Protein AF-A0ABD2HTX3-F1 (afdb_monomer_lite)

Sequence (110 aa):
MSAICCFFALPLVCYGIHCKVGIYETSGYAAIVASECAADQQFCSATGCALGTEHIIMLWACEQQNDTQVIVNKLSFGTYNHTCLAQIGQKGANMSNEAFAFPELNDFLK

Secondary structure (DSSP, 8-state):
--------SS-------EEEEEEEETTS-EEEEEEEPPTT--EEEEEEEEETTTEEEEEEEEES---HHHHHHH---TT--EEEEEEEPPTT-TTTTTT-PPPPGGGT--

Structure (mmCIF, N/CA/C/O backbone):
data_AF-A0ABD2HTX3-F1
#
_entry.id   AF-A0ABD2HTX3-F1
#
loop_
_atom_site.group_PDB
_atom_site.id
_atom_site.type_symbol
_atom_site.label_atom_id
_atom_site.label_alt_id
_atom_site.label_comp_id
_atom_site.label_asym_id
_atom_site.label_entity_id
_atom_site.label_seq_id
_atom_site.pdbx_PDB_ins_code
_atom_site.Cartn_x
_atom_site.Cartn_y
_atom_site.Cartn_z
_atom_site.occupancy
_atom_site.B_iso_or_equiv
_atom_site.auth_seq_id
_atom_site.auth_comp_id
_atom_site.auth_asym_id
_atom_site.auth_atom_id
_atom_site.pdbx_PDB_model_num
ATOM 1 N N . MET A 1 1 ? -23.425 3.834 19.151 1.00 44.53 1 MET A N 1
ATOM 2 C CA . MET A 1 1 ? -23.036 3.706 20.571 1.00 44.53 1 MET A CA 1
ATOM 3 C C . MET A 1 1 ? -22.961 2.228 20.907 1.00 44.53 1 MET A C 1
ATOM 5 O O . MET A 1 1 ? -24.006 1.604 20.970 1.00 44.53 1 MET A O 1
ATOM 9 N N . SER A 1 2 ? -21.753 1.674 21.005 1.00 41.75 2 SER A N 1
ATOM 10 C CA . SER A 1 2 ? -21.400 0.562 21.906 1.00 41.75 2 SER A CA 1
ATOM 11 C C . SER A 1 2 ? -19.945 0.188 21.637 1.00 41.75 2 SER A C 1
ATOM 13 O O . SER A 1 2 ? -19.650 -0.654 20.798 1.00 41.75 2 SER A O 1
ATOM 15 N N . ALA A 1 3 ? -19.029 0.882 22.311 1.00 42.69 3 ALA A N 1
ATOM 16 C CA . ALA A 1 3 ? -17.689 0.365 22.540 1.00 42.69 3 ALA A CA 1
ATOM 17 C C . ALA A 1 3 ? -17.756 -0.349 23.892 1.00 42.69 3 ALA A C 1
ATOM 19 O O . ALA A 1 3 ? -17.879 0.299 24.932 1.00 42.69 3 ALA A O 1
ATOM 20 N N . ILE A 1 4 ? -17.773 -1.680 23.874 1.00 54.78 4 ILE A N 1
ATOM 21 C CA . ILE A 1 4 ? -17.626 -2.485 25.086 1.00 54.78 4 ILE A CA 1
ATOM 22 C C . ILE A 1 4 ? -16.125 -2.514 25.383 1.00 54.78 4 ILE A C 1
ATOM 24 O O . ILE A 1 4 ? -15.403 -3.394 24.928 1.00 54.78 4 ILE A O 1
ATOM 28 N N . CYS A 1 5 ? -15.644 -1.502 26.105 1.00 43.69 5 CYS A N 1
ATOM 29 C CA . CYS A 1 5 ? -14.333 -1.554 26.742 1.00 43.69 5 CYS A CA 1
ATOM 30 C C . CYS A 1 5 ? -14.474 -2.392 28.016 1.00 43.69 5 CYS A C 1
ATOM 32 O O . CYS A 1 5 ? -14.992 -1.918 29.028 1.00 43.69 5 CYS A O 1
ATOM 34 N N . CYS A 1 6 ? -14.058 -3.657 27.963 1.00 46.28 6 CYS A N 1
ATOM 35 C CA . CYS A 1 6 ? -13.979 -4.503 29.147 1.00 46.28 6 CYS A CA 1
ATOM 36 C C . CYS A 1 6 ? -12.908 -3.961 30.108 1.00 46.28 6 CYS A C 1
ATOM 38 O O . CYS A 1 6 ? -11.718 -3.955 29.804 1.00 46.28 6 CYS A O 1
ATOM 40 N N . PHE A 1 7 ? -13.355 -3.523 31.285 1.00 47.78 7 PHE A N 1
ATOM 41 C CA . PHE A 1 7 ? -12.527 -3.203 32.445 1.00 47.78 7 PHE A CA 1
ATOM 42 C C . PHE A 1 7 ? -11.930 -4.490 33.033 1.00 47.78 7 PHE A C 1
ATOM 44 O O . PHE A 1 7 ? -12.535 -5.089 33.914 1.00 47.78 7 PHE A O 1
ATOM 51 N N . PHE A 1 8 ? -10.751 -4.919 32.583 1.00 45.09 8 PHE A N 1
ATOM 52 C CA . PHE A 1 8 ? -9.877 -5.799 33.366 1.00 45.09 8 PHE A CA 1
ATOM 53 C C . PHE A 1 8 ? -8.414 -5.423 33.112 1.00 45.09 8 PHE A C 1
ATOM 55 O O . PHE A 1 8 ? -8.014 -5.132 31.990 1.00 45.09 8 PHE A O 1
ATOM 62 N N . ALA A 1 9 ? -7.641 -5.371 34.193 1.00 51.03 9 ALA A N 1
ATOM 63 C CA . ALA A 1 9 ? -6.301 -4.807 34.289 1.00 51.03 9 ALA A CA 1
ATOM 64 C C . ALA A 1 9 ? -5.220 -5.601 33.519 1.00 51.03 9 ALA A C 1
ATOM 66 O O . ALA A 1 9 ? -4.402 -6.297 34.114 1.00 51.03 9 ALA A O 1
ATOM 67 N N . LEU A 1 10 ? -5.191 -5.448 32.198 1.00 48.12 10 LEU A N 1
ATOM 68 C CA . LEU A 1 10 ? -4.042 -5.703 31.326 1.00 48.12 10 LEU A CA 1
ATOM 69 C C . LEU A 1 10 ? -3.837 -4.456 30.452 1.00 48.12 10 LEU A C 1
ATOM 71 O O . LEU A 1 10 ? -4.817 -3.742 30.227 1.00 48.12 10 LEU A O 1
ATOM 75 N N . PRO A 1 11 ? -2.612 -4.139 29.979 1.00 44.53 11 PRO A N 1
ATOM 76 C CA . PRO A 1 11 ? -2.446 -3.070 29.001 1.00 44.53 11 PRO A CA 1
ATOM 77 C C . PRO A 1 11 ? -3.399 -3.372 27.847 1.00 44.53 11 PRO A C 1
ATOM 79 O O . PRO A 1 11 ? -3.286 -4.415 27.206 1.00 44.53 11 PRO A O 1
ATOM 82 N N . LEU A 1 12 ? -4.399 -2.504 27.685 1.00 49.09 12 LEU A N 1
ATOM 83 C CA . LEU A 1 12 ? -5.420 -2.572 26.652 1.00 49.09 12 LEU A CA 1
ATOM 84 C C . LEU A 1 12 ? -4.707 -2.502 25.305 1.00 49.09 12 LEU A C 1
ATOM 86 O O . LEU A 1 12 ? -4.529 -1.425 24.740 1.00 49.09 12 LEU A O 1
ATOM 90 N N . VAL A 1 13 ? -4.271 -3.649 24.791 1.00 51.75 13 VAL A N 1
ATOM 91 C CA . VAL A 1 13 ? -3.994 -3.781 23.371 1.00 51.75 13 VAL A CA 1
ATOM 92 C C . VAL A 1 13 ? -5.375 -3.775 22.733 1.00 51.75 13 VAL A C 1
ATOM 94 O O . VAL A 1 13 ? -6.029 -4.804 22.597 1.00 51.75 13 VAL A O 1
ATOM 97 N N . CYS A 1 14 ? -5.896 -2.572 22.483 1.00 55.09 14 CYS A N 1
ATOM 98 C CA . CYS A 1 14 ? -7.047 -2.394 21.618 1.00 55.09 14 CYS A CA 1
ATOM 99 C C . CYS A 1 14 ? -6.583 -2.823 20.232 1.00 55.09 14 CYS A C 1
ATOM 101 O O . CYS A 1 14 ? -5.963 -2.058 19.502 1.00 55.09 14 CYS A O 1
ATOM 103 N N . TYR A 1 15 ? -6.798 -4.088 19.921 1.00 65.81 15 TYR A N 1
ATOM 104 C CA . TYR A 1 15 ? -6.542 -4.624 18.603 1.00 65.81 15 TYR A CA 1
ATOM 105 C C . TYR A 1 15 ? -7.441 -3.908 17.585 1.00 65.81 15 TYR A C 1
ATOM 107 O O . TYR A 1 15 ? -8.622 -3.663 17.854 1.00 65.81 15 TYR A O 1
ATOM 115 N N . GLY A 1 16 ? -6.841 -3.462 16.478 1.00 78.38 16 GLY A N 1
ATOM 116 C CA . GLY A 1 16 ? -7.516 -2.704 15.430 1.00 78.38 16 GLY A CA 1
ATOM 117 C C . GLY A 1 16 ? -8.324 -3.595 14.486 1.00 78.38 16 GLY A C 1
ATOM 118 O O . GLY A 1 16 ? -8.797 -4.670 14.844 1.00 78.38 16 GLY A O 1
ATOM 119 N N . ILE A 1 17 ? -8.500 -3.126 13.254 1.00 93.62 17 ILE A N 1
ATOM 120 C CA . ILE A 1 17 ? -9.058 -3.940 12.166 1.00 93.62 17 ILE A CA 1
ATOM 121 C C . ILE A 1 17 ? -7.993 -4.878 11.586 1.00 93.62 17 ILE A C 1
ATOM 123 O O . ILE A 1 17 ? -6.799 -4.659 11.771 1.00 93.62 17 ILE A O 1
ATOM 127 N N . HIS A 1 18 ? -8.411 -5.888 10.828 1.00 95.88 18 HIS A N 1
ATOM 128 C CA . HIS A 1 18 ? -7.513 -6.659 9.966 1.00 95.88 18 HIS A CA 1
ATOM 129 C C . HIS A 1 18 ? -7.523 -6.090 8.551 1.00 95.88 18 HIS A C 1
ATOM 131 O O . HIS A 1 18 ? -8.590 -5.786 8.022 1.00 95.88 18 HIS A O 1
ATOM 137 N N . CYS A 1 19 ? -6.360 -6.009 7.914 1.00 96.50 19 CYS A N 1
ATOM 138 C CA . CYS A 1 19 ? -6.226 -5.603 6.519 1.00 96.50 19 CYS A CA 1
ATOM 139 C C . CYS A 1 19 ? -5.351 -6.591 5.750 1.00 96.50 19 CYS A C 1
ATOM 141 O O . CYS A 1 19 ? -4.472 -7.248 6.313 1.00 96.50 19 CYS A O 1
ATOM 143 N N . LYS A 1 20 ? -5.539 -6.642 4.429 1.00 95.88 20 LYS A N 1
ATOM 144 C CA . LYS A 1 20 ? -4.497 -7.144 3.533 1.00 95.88 20 LYS A CA 1
ATOM 145 C C . LYS A 1 20 ? -3.327 -6.164 3.625 1.00 95.88 20 LYS A C 1
ATOM 147 O O . LYS A 1 20 ? -3.543 -4.962 3.493 1.00 95.88 20 LYS A O 1
ATOM 152 N N . VAL A 1 21 ? -2.121 -6.653 3.887 1.00 95.88 21 VAL A N 1
ATOM 153 C CA . VAL A 1 21 ? -0.900 -5.848 4.008 1.00 95.88 21 VAL A CA 1
ATOM 154 C C . VAL A 1 21 ? 0.201 -6.513 3.204 1.00 95.88 21 VAL A C 1
ATOM 156 O O . VAL A 1 21 ? 0.317 -7.740 3.192 1.00 95.88 21 VAL A O 1
ATOM 159 N N . GLY A 1 22 ? 1.008 -5.714 2.518 1.00 94.25 22 GLY A N 1
ATOM 160 C CA . GLY A 1 22 ? 2.118 -6.249 1.755 1.00 94.25 22 GLY A CA 1
ATOM 161 C C . GLY A 1 22 ? 2.496 -5.427 0.545 1.00 94.25 22 GLY A C 1
ATOM 162 O O . GLY A 1 22 ? 1.990 -4.328 0.327 1.00 94.25 22 GLY A O 1
ATOM 163 N N . ILE A 1 23 ? 3.375 -6.009 -0.256 1.00 92.88 23 ILE A N 1
ATOM 164 C CA . ILE A 1 23 ? 3.873 -5.428 -1.493 1.00 92.88 23 ILE A CA 1
ATOM 165 C C . ILE A 1 23 ? 3.843 -6.470 -2.608 1.00 92.88 23 ILE A C 1
ATOM 167 O O . ILE A 1 23 ? 4.043 -7.665 -2.377 1.00 92.88 23 ILE A O 1
ATOM 171 N N . TYR A 1 24 ? 3.598 -5.998 -3.819 1.00 90.19 24 TYR A N 1
ATOM 172 C CA . TYR A 1 24 ? 3.823 -6.730 -5.053 1.00 90.19 24 TYR A CA 1
ATOM 173 C C . TYR A 1 24 ? 4.566 -5.828 -6.033 1.00 90.19 24 TYR A C 1
ATOM 175 O O . TYR A 1 24 ? 4.237 -4.650 -6.158 1.00 90.19 24 TYR A O 1
ATOM 183 N N . GLU A 1 25 ? 5.495 -6.397 -6.788 1.00 88.81 25 GLU A N 1
ATOM 184 C CA . GLU A 1 25 ? 6.217 -5.726 -7.863 1.00 88.81 25 GLU A CA 1
ATOM 185 C C . GLU A 1 25 ? 6.151 -6.550 -9.152 1.00 88.81 25 GLU A C 1
ATOM 187 O O . GLU A 1 25 ? 6.264 -7.778 -9.130 1.00 88.81 25 GLU A O 1
ATOM 192 N N . THR A 1 26 ? 6.058 -5.879 -10.305 1.00 85.25 26 THR A N 1
ATOM 193 C CA . THR A 1 26 ? 6.080 -6.549 -11.622 1.00 85.25 26 THR A CA 1
ATOM 194 C C . THR A 1 26 ? 7.380 -7.308 -11.911 1.00 85.25 26 THR A C 1
ATOM 196 O O . THR A 1 26 ? 7.408 -8.151 -12.803 1.00 85.25 26 THR A O 1
ATOM 199 N N . SER A 1 27 ? 8.440 -7.067 -11.132 1.00 81.81 27 SER A N 1
ATOM 200 C CA . SER A 1 27 ? 9.701 -7.823 -11.146 1.00 81.81 27 SER A CA 1
ATOM 201 C C . SER A 1 27 ? 9.559 -9.275 -10.654 1.00 81.81 27 SER A C 1
ATOM 203 O O . SER A 1 27 ? 10.491 -10.064 -10.801 1.00 81.81 27 SER A O 1
ATOM 205 N N . GLY A 1 28 ? 8.402 -9.641 -10.087 1.00 82.12 28 GLY A N 1
ATOM 206 C CA . GLY A 1 28 ? 8.100 -10.983 -9.583 1.00 82.12 28 GLY A CA 1
ATOM 207 C C . GLY A 1 28 ? 8.186 -11.115 -8.061 1.00 82.12 28 GLY A C 1
ATOM 208 O O . GLY A 1 28 ? 7.956 -12.204 -7.536 1.00 82.12 28 GLY A O 1
ATOM 209 N N . TYR A 1 29 ? 8.490 -10.031 -7.341 1.00 86.56 29 TYR A N 1
ATOM 210 C CA . TYR A 1 29 ? 8.471 -10.021 -5.881 1.00 86.56 29 TYR A CA 1
ATOM 211 C C . TYR A 1 29 ? 7.050 -9.813 -5.347 1.00 86.56 29 TYR A C 1
ATOM 213 O O . TYR A 1 29 ? 6.359 -8.875 -5.738 1.00 86.56 29 TYR A O 1
ATOM 221 N N . ALA A 1 30 ? 6.616 -10.675 -4.425 1.00 90.81 30 ALA A N 1
ATOM 222 C CA . ALA A 1 30 ? 5.330 -10.544 -3.754 1.00 90.81 30 ALA A CA 1
ATOM 223 C C . ALA A 1 30 ? 5.410 -11.053 -2.312 1.00 90.81 30 ALA A C 1
ATOM 225 O O . ALA A 1 30 ? 5.806 -12.191 -2.061 1.00 90.81 30 ALA A O 1
ATOM 226 N N . ALA A 1 31 ? 4.980 -10.220 -1.370 1.00 92.38 31 ALA A N 1
ATOM 227 C CA . ALA A 1 31 ? 4.824 -10.577 0.031 1.00 92.38 31 ALA A CA 1
ATOM 228 C C . ALA A 1 31 ? 3.526 -9.948 0.532 1.00 92.38 31 ALA A C 1
ATOM 230 O O . ALA A 1 31 ? 3.485 -8.751 0.804 1.00 92.38 31 ALA A O 1
ATOM 231 N N . ILE A 1 32 ? 2.457 -10.746 0.596 1.00 93.00 32 ILE A N 1
ATOM 232 C CA . ILE A 1 32 ? 1.106 -10.290 0.935 1.00 93.00 32 ILE A CA 1
ATOM 233 C C . ILE A 1 32 ? 0.537 -11.208 2.012 1.00 93.00 32 ILE A C 1
ATOM 235 O O . ILE A 1 32 ? 0.497 -12.425 1.834 1.00 93.00 32 ILE A O 1
ATOM 239 N N . VAL A 1 33 ? 0.079 -10.625 3.116 1.00 95.25 33 VAL A N 1
ATOM 240 C CA . VAL A 1 33 ? -0.511 -11.341 4.252 1.00 95.25 33 VAL A CA 1
ATOM 241 C C . VAL A 1 33 ? -1.719 -10.581 4.792 1.00 95.25 33 VAL A C 1
ATOM 243 O O . VAL A 1 33 ? -1.862 -9.379 4.579 1.00 95.25 33 VAL A O 1
ATOM 246 N N . ALA A 1 34 ? -2.599 -11.271 5.511 1.00 95.50 34 ALA A N 1
ATOM 247 C CA . ALA A 1 34 ? -3.548 -10.597 6.387 1.00 95.50 34 ALA A CA 1
ATOM 248 C C . ALA A 1 34 ? -2.815 -10.214 7.679 1.00 95.50 34 ALA A C 1
ATOM 250 O O . ALA A 1 34 ? -2.201 -11.074 8.312 1.00 95.50 34 ALA A O 1
ATOM 251 N N . SER A 1 35 ? -2.868 -8.941 8.059 1.00 94.75 35 SER A N 1
ATOM 252 C CA . SER A 1 35 ? -2.275 -8.447 9.301 1.00 94.75 35 SER A CA 1
ATOM 253 C C . SER A 1 35 ? -3.312 -7.700 10.116 1.00 94.75 35 SER A C 1
ATOM 255 O O . SER A 1 35 ? -4.176 -7.006 9.583 1.00 94.75 35 SER A O 1
ATOM 257 N N . GLU A 1 36 ? -3.204 -7.845 11.427 1.00 95.00 36 GLU A N 1
ATOM 258 C CA . GLU A 1 36 ? -3.878 -6.982 12.384 1.00 95.00 36 GLU A CA 1
ATOM 259 C C . GLU A 1 36 ? -3.229 -5.592 12.371 1.00 95.00 36 GLU A C 1
ATOM 261 O O . GLU A 1 36 ? -2.004 -5.473 12.262 1.00 95.00 36 GLU A O 1
ATOM 266 N N . CYS A 1 37 ? -4.054 -4.551 12.431 1.00 94.44 37 CYS A N 1
ATOM 267 C CA . CYS A 1 37 ? -3.626 -3.160 12.450 1.00 94.44 37 CYS A CA 1
ATOM 268 C C . CYS A 1 37 ? -3.571 -2.619 13.883 1.00 94.44 37 CYS A C 1
ATOM 270 O O . CYS A 1 37 ? -4.245 -3.118 14.791 1.00 94.44 37 CYS A O 1
ATOM 272 N N . ALA A 1 38 ? -2.801 -1.547 14.083 1.00 93.44 38 ALA A N 1
ATOM 273 C CA . ALA A 1 38 ? -2.813 -0.822 15.349 1.00 93.44 38 ALA A CA 1
ATOM 274 C C . ALA A 1 38 ? -4.201 -0.210 15.636 1.00 93.44 38 ALA A C 1
ATOM 276 O O . ALA A 1 38 ? -4.990 0.040 14.724 1.00 93.44 38 ALA A O 1
ATOM 277 N N . ALA A 1 39 ? -4.498 0.059 16.911 1.00 90.12 39 ALA A N 1
ATOM 278 C CA . ALA A 1 39 ? -5.799 0.568 17.371 1.00 90.12 39 ALA A CA 1
ATOM 279 C C . ALA A 1 39 ? -6.277 1.839 16.638 1.00 90.12 39 ALA A C 1
ATOM 281 O O . ALA A 1 39 ? -7.475 2.068 16.447 1.00 90.12 39 ALA A O 1
ATOM 282 N N . ASP A 1 40 ? -5.321 2.692 16.277 1.00 92.38 40 ASP A N 1
ATOM 283 C CA . ASP A 1 40 ? -5.505 3.979 15.617 1.00 92.38 40 ASP A CA 1
ATOM 284 C C . ASP A 1 40 ? -5.547 3.872 14.085 1.00 92.38 40 ASP A C 1
ATOM 286 O O . ASP A 1 40 ? -5.963 4.815 13.412 1.00 92.38 40 ASP A O 1
ATOM 290 N N . GLN A 1 41 ? -5.184 2.719 13.524 1.00 94.06 41 GLN A N 1
ATOM 291 C CA . GLN A 1 41 ? -5.255 2.425 12.099 1.00 94.06 41 GLN A CA 1
ATOM 292 C C . GLN A 1 41 ? -6.604 1.795 11.756 1.00 94.06 41 GLN A C 1
ATOM 294 O O . GLN A 1 41 ? -6.801 0.585 11.850 1.00 94.06 41 GLN A O 1
ATOM 299 N N . GLN A 1 42 ? -7.558 2.640 11.371 1.00 95.38 42 GLN A N 1
ATOM 300 C CA . GLN A 1 42 ? -8.948 2.236 11.145 1.00 95.38 42 GLN A CA 1
ATOM 301 C C . GLN A 1 42 ? -9.336 2.135 9.669 1.00 95.38 42 GLN A C 1
ATOM 303 O O . GLN A 1 42 ? -10.526 2.043 9.373 1.00 95.38 42 GLN A O 1
ATOM 308 N N . PHE A 1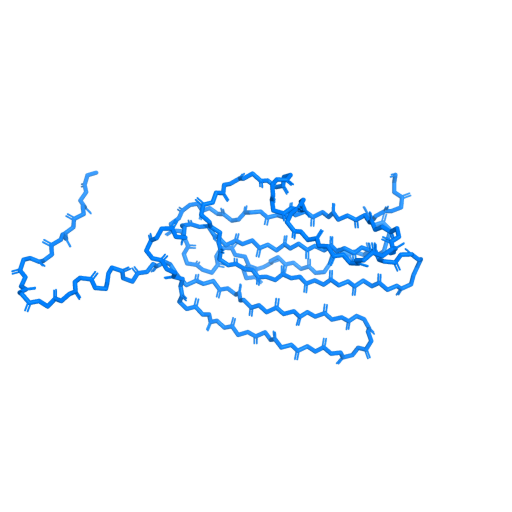 43 ? -8.376 2.147 8.747 1.00 96.00 43 PHE A N 1
ATOM 309 C CA . PHE A 1 43 ? -8.626 2.022 7.314 1.00 96.00 43 PHE A CA 1
ATOM 310 C C . PHE A 1 43 ? -7.657 1.026 6.678 1.00 96.00 43 PHE A C 1
ATOM 312 O O . PHE A 1 43 ? -6.492 0.966 7.059 1.00 96.00 43 PHE A O 1
ATOM 319 N N . CYS A 1 44 ? -8.127 0.282 5.679 1.00 96.50 44 CYS A N 1
ATOM 320 C CA . CYS A 1 44 ? -7.261 -0.517 4.819 1.00 96.50 44 CYS A CA 1
ATOM 321 C C . CYS A 1 44 ? -7.050 0.213 3.491 1.00 96.50 44 CYS A C 1
ATOM 323 O O . CYS A 1 44 ? -8.023 0.683 2.899 1.00 96.50 44 CYS A O 1
ATOM 325 N N . SER A 1 45 ? -5.820 0.287 2.991 1.00 95.81 45 SER A N 1
ATOM 326 C CA . SER A 1 45 ? -5.511 0.923 1.706 1.00 95.81 45 SER A CA 1
ATOM 327 C C . SER A 1 45 ? -4.918 -0.059 0.701 1.00 95.81 45 SER A C 1
ATOM 329 O O . SER A 1 45 ? -4.408 -1.125 1.059 1.00 95.81 45 SER A O 1
ATOM 331 N N . ALA A 1 46 ? -5.005 0.305 -0.573 1.00 95.06 46 ALA A N 1
ATOM 332 C CA . ALA A 1 46 ? -4.153 -0.225 -1.626 1.00 95.06 46 ALA A CA 1
ATOM 333 C C . ALA A 1 46 ? -3.654 0.942 -2.474 1.00 95.06 46 ALA A C 1
ATOM 335 O O . ALA A 1 46 ? -4.448 1.793 -2.871 1.00 95.06 46 ALA A O 1
ATOM 336 N N . THR A 1 47 ? -2.360 0.974 -2.762 1.00 93.56 47 THR A N 1
ATOM 337 C CA . THR A 1 47 ? -1.732 1.989 -3.604 1.00 93.56 47 THR A CA 1
ATOM 338 C C . THR A 1 47 ? -0.977 1.309 -4.724 1.00 93.56 47 THR A C 1
ATOM 340 O O . THR A 1 47 ? -0.135 0.458 -4.457 1.00 93.56 47 THR A O 1
ATOM 343 N N . GLY A 1 48 ? -1.276 1.683 -5.962 1.00 92.00 48 GLY A N 1
ATOM 344 C CA . GLY A 1 48 ? -0.524 1.281 -7.142 1.00 92.00 48 GLY A CA 1
ATOM 345 C C . GLY A 1 48 ? 0.310 2.434 -7.649 1.00 92.00 48 GLY A C 1
ATOM 346 O O . GLY A 1 48 ? -0.195 3.548 -7.726 1.00 92.00 48 GLY A O 1
ATOM 347 N N . CYS A 1 49 ? 1.562 2.175 -7.998 1.00 90.75 49 CYS A N 1
ATOM 348 C CA . CYS A 1 49 ? 2.489 3.169 -8.512 1.00 90.75 49 CYS A CA 1
ATOM 349 C C . CYS A 1 49 ? 3.175 2.650 -9.769 1.00 90.75 49 CYS A C 1
ATOM 351 O O . CYS A 1 49 ? 3.812 1.599 -9.727 1.00 90.75 49 CYS A O 1
ATOM 353 N N . ALA A 1 50 ? 3.093 3.408 -10.859 1.00 89.62 50 ALA A N 1
ATOM 354 C CA . ALA A 1 50 ? 3.943 3.217 -12.024 1.00 89.62 50 ALA A CA 1
ATOM 355 C C . ALA A 1 50 ? 5.282 3.937 -11.800 1.00 89.62 50 ALA A C 1
ATOM 357 O O . ALA A 1 50 ? 5.299 5.133 -11.511 1.00 89.62 50 ALA A O 1
ATOM 358 N N . LEU A 1 51 ? 6.392 3.210 -11.924 1.00 87.00 51 LEU A N 1
ATOM 359 C CA . LEU A 1 51 ? 7.763 3.712 -11.899 1.00 87.00 51 LEU A CA 1
ATOM 360 C C . LEU A 1 51 ? 8.300 3.710 -13.336 1.00 87.00 51 LEU A C 1
ATOM 362 O O . LEU A 1 51 ? 8.694 2.673 -13.873 1.00 87.00 51 LEU A O 1
ATOM 366 N N . GLY A 1 52 ? 8.291 4.872 -13.988 1.00 80.75 52 GLY A N 1
ATOM 367 C CA . GLY A 1 52 ? 8.556 4.946 -15.427 1.00 80.75 52 GLY A CA 1
ATOM 368 C C . GLY A 1 52 ? 7.464 4.253 -16.255 1.00 80.75 52 GLY A C 1
ATOM 369 O O . GLY A 1 52 ? 6.280 4.412 -15.973 1.00 80.75 52 GLY A O 1
ATOM 370 N N . THR A 1 53 ? 7.853 3.519 -17.302 1.00 74.50 53 THR A N 1
ATOM 371 C CA . THR A 1 53 ? 6.914 2.969 -18.301 1.00 74.50 53 THR A CA 1
ATOM 372 C C . THR A 1 53 ? 6.620 1.477 -18.159 1.00 74.50 53 THR A C 1
ATOM 374 O O . THR A 1 53 ? 5.719 0.990 -18.829 1.00 74.50 53 THR A O 1
ATOM 377 N N . GLU A 1 54 ? 7.364 0.734 -17.335 1.00 74.31 54 GLU A N 1
ATOM 378 C CA . GLU A 1 54 ? 7.295 -0.743 -17.321 1.00 74.31 54 GLU A CA 1
ATOM 379 C C . GLU A 1 54 ? 7.218 -1.359 -15.917 1.00 74.31 54 GLU A C 1
ATOM 381 O O . GLU A 1 54 ? 6.843 -2.523 -15.763 1.00 74.31 54 GLU A O 1
ATOM 386 N N . HIS A 1 55 ? 7.537 -0.592 -14.874 1.00 84.44 55 HIS A N 1
ATOM 387 C CA . HIS A 1 55 ? 7.517 -1.091 -13.505 1.00 84.44 55 HIS A CA 1
ATOM 388 C C . HIS A 1 55 ? 6.275 -0.611 -12.771 1.00 84.44 55 HIS A C 1
ATOM 390 O O . HIS A 1 55 ? 6.023 0.587 -12.701 1.00 84.44 55 HIS A O 1
ATOM 396 N N . ILE A 1 56 ? 5.515 -1.544 -12.197 1.00 87.81 56 ILE A N 1
ATOM 397 C CA . ILE A 1 56 ? 4.377 -1.223 -11.336 1.00 87.81 56 ILE A CA 1
ATOM 398 C C . ILE A 1 56 ? 4.600 -1.880 -9.978 1.00 87.81 56 ILE A C 1
ATOM 400 O O . ILE A 1 56 ? 4.955 -3.058 -9.889 1.00 87.81 56 ILE A O 1
ATOM 404 N N . ILE A 1 57 ? 4.375 -1.106 -8.922 1.00 90.62 57 ILE A N 1
ATOM 405 C CA . ILE A 1 57 ? 4.406 -1.562 -7.536 1.00 90.62 57 ILE A CA 1
ATOM 406 C C . ILE A 1 57 ? 3.012 -1.398 -6.942 1.00 90.62 57 ILE A C 1
ATOM 408 O O . ILE A 1 57 ? 2.396 -0.347 -7.100 1.00 90.62 57 ILE A O 1
ATOM 412 N N . MET A 1 58 ? 2.532 -2.417 -6.235 1.00 91.50 58 MET A N 1
ATOM 413 C CA . MET A 1 58 ? 1.337 -2.340 -5.401 1.00 91.50 58 MET A CA 1
ATOM 414 C C . MET A 1 58 ? 1.693 -2.501 -3.939 1.00 91.50 58 MET A C 1
ATOM 416 O O . MET A 1 58 ? 2.464 -3.384 -3.573 1.00 91.50 58 MET A O 1
ATOM 420 N N . LEU A 1 59 ? 1.077 -1.678 -3.106 1.00 94.00 59 LEU A N 1
ATOM 421 C CA . LEU A 1 59 ? 1.262 -1.638 -1.666 1.00 94.00 59 LEU A CA 1
ATOM 422 C C . LEU A 1 59 ? -0.104 -1.720 -1.000 1.00 94.00 59 LEU A C 1
ATOM 424 O O . LEU A 1 59 ? -0.977 -0.908 -1.290 1.00 94.00 59 LEU A O 1
ATOM 428 N N . TRP A 1 60 ? -0.286 -2.667 -0.089 1.00 95.31 60 TRP A N 1
ATOM 429 C CA . TRP A 1 60 ? -1.449 -2.725 0.791 1.00 95.31 60 TRP A CA 1
ATOM 430 C C . TRP A 1 60 ? -1.010 -2.417 2.219 1.00 95.31 60 TRP A C 1
ATOM 432 O O . TRP A 1 60 ? 0.017 -2.931 2.669 1.00 95.31 60 TRP A O 1
ATOM 442 N N . ALA A 1 61 ? -1.778 -1.599 2.936 1.00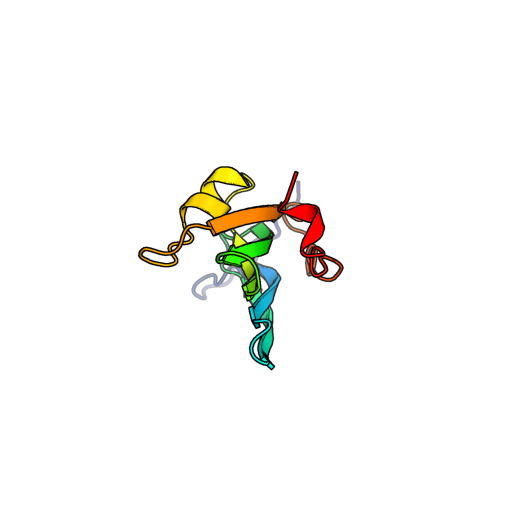 95.81 61 ALA A N 1
ATOM 443 C CA . ALA A 1 61 ? -1.396 -1.143 4.268 1.00 95.81 61 ALA A CA 1
ATOM 444 C C . ALA A 1 61 ? -2.595 -0.875 5.190 1.00 95.81 61 ALA A C 1
ATOM 446 O O . ALA A 1 61 ? -3.745 -0.761 4.758 1.00 95.81 61 ALA A O 1
ATOM 447 N N . CYS A 1 62 ? -2.276 -0.768 6.480 1.00 96.06 62 CYS A N 1
ATOM 448 C CA . CYS A 1 62 ? -3.135 -0.221 7.522 1.00 96.06 62 CYS A CA 1
ATOM 449 C C . CYS A 1 62 ? -2.922 1.298 7.611 1.00 96.06 62 CYS A C 1
ATOM 451 O O . CYS A 1 62 ? -1.786 1.758 7.718 1.00 96.06 62 CYS A O 1
ATOM 453 N N . GLU A 1 63 ? -3.998 2.078 7.635 1.00 95.69 63 GLU A N 1
ATOM 454 C CA . GLU A 1 63 ? -3.946 3.540 7.616 1.00 95.69 63 GLU A CA 1
ATOM 455 C C . GLU A 1 63 ? -4.713 4.157 8.784 1.00 95.69 63 GLU A C 1
ATOM 457 O O . GLU A 1 63 ? -5.808 3.726 9.151 1.00 95.69 63 GLU A O 1
ATOM 462 N N . GLN A 1 64 ? -4.153 5.231 9.340 1.00 94.31 64 GLN A N 1
ATOM 463 C CA . GLN A 1 64 ? -4.804 6.051 10.371 1.00 94.31 64 GLN A CA 1
ATOM 464 C C . GLN A 1 64 ? -5.833 7.028 9.780 1.00 94.31 64 GLN A C 1
ATOM 466 O O . GLN A 1 64 ? -6.722 7.510 10.480 1.00 94.31 64 GLN A O 1
ATOM 471 N N . GLN A 1 65 ? -5.721 7.332 8.488 1.00 92.00 65 GLN A N 1
ATOM 472 C CA . GLN A 1 65 ? -6.449 8.409 7.824 1.00 92.00 65 GLN A CA 1
ATOM 473 C C . GLN A 1 65 ? -7.022 7.967 6.478 1.00 92.00 65 GLN A C 1
ATOM 475 O O . GLN A 1 65 ? -6.525 7.032 5.859 1.00 92.00 65 GLN A O 1
ATOM 480 N N . ASN A 1 66 ? -8.048 8.677 6.013 1.00 93.81 66 ASN A N 1
ATOM 481 C CA . ASN A 1 66 ? -8.786 8.374 4.786 1.00 93.81 66 ASN A CA 1
ATOM 482 C C . ASN A 1 66 ? -8.448 9.307 3.611 1.00 93.81 66 ASN A C 1
ATOM 484 O O . ASN A 1 66 ? -9.286 9.517 2.737 1.00 93.81 66 ASN A O 1
ATOM 488 N N . ASP A 1 67 ? -7.246 9.882 3.601 1.00 94.25 67 ASP A N 1
ATOM 489 C CA . ASP A 1 67 ? -6.804 10.806 2.556 1.00 94.25 67 ASP A CA 1
ATOM 490 C C . ASP A 1 67 ? -5.794 10.118 1.631 1.00 94.25 67 ASP A C 1
ATOM 492 O O . ASP A 1 67 ? -4.666 9.819 2.032 1.00 94.25 67 ASP A O 1
ATOM 496 N N . THR A 1 68 ? -6.204 9.882 0.384 1.00 91.25 68 THR A N 1
ATOM 497 C CA . THR A 1 68 ? -5.392 9.211 -0.638 1.00 91.25 68 THR A CA 1
ATOM 498 C C . THR A 1 68 ? -4.151 10.008 -1.019 1.00 91.25 68 THR A C 1
ATOM 500 O O . THR A 1 68 ? -3.121 9.401 -1.298 1.00 91.25 68 THR A O 1
ATOM 503 N N . GLN A 1 69 ? -4.204 11.343 -0.985 1.00 91.69 69 GLN A N 1
ATOM 504 C CA . GLN A 1 69 ? -3.051 12.184 -1.308 1.00 91.69 69 GLN A CA 1
ATOM 505 C C . GLN A 1 69 ? -1.975 12.043 -0.246 1.00 91.69 69 GLN A C 1
ATOM 507 O O . GLN A 1 69 ? -0.799 11.908 -0.563 1.00 91.69 69 GLN A O 1
ATOM 512 N N . VAL A 1 70 ? -2.364 12.008 1.026 1.00 92.31 70 VAL A N 1
ATOM 513 C CA . VAL A 1 70 ? -1.392 11.812 2.102 1.00 92.31 70 VAL A CA 1
ATOM 514 C C . VAL A 1 70 ? -0.785 10.410 2.056 1.00 92.31 70 VAL A C 1
ATOM 516 O O . VAL A 1 70 ? 0.406 10.272 2.317 1.00 92.31 70 VAL A O 1
ATOM 519 N N . ILE A 1 71 ? -1.564 9.381 1.708 1.00 91.56 71 ILE A N 1
ATOM 520 C CA . ILE A 1 71 ? -1.039 8.018 1.526 1.00 91.56 71 ILE A CA 1
ATOM 521 C C . ILE A 1 71 ? -0.007 7.992 0.399 1.00 91.56 71 ILE A C 1
ATOM 523 O O . ILE A 1 71 ? 1.113 7.537 0.609 1.00 91.56 71 ILE A O 1
ATOM 527 N N . VAL A 1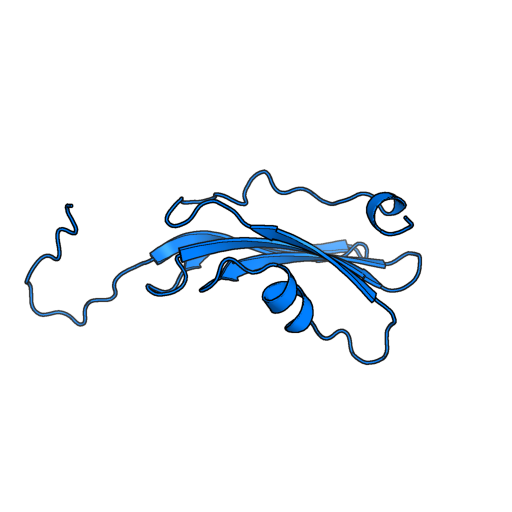 72 ? -0.356 8.534 -0.769 1.00 91.06 72 VAL A N 1
ATOM 528 C CA . VAL A 1 72 ? 0.547 8.588 -1.924 1.00 91.06 72 VAL A CA 1
ATOM 529 C C . VAL A 1 72 ? 1.805 9.400 -1.610 1.00 91.06 72 VAL A C 1
ATOM 531 O O . VAL A 1 72 ? 2.904 8.933 -1.881 1.00 91.06 72 VAL A O 1
ATOM 534 N N . ASN A 1 73 ? 1.678 10.561 -0.966 1.00 89.12 73 ASN A N 1
ATOM 535 C CA . ASN A 1 73 ? 2.809 11.442 -0.657 1.00 89.12 73 ASN A CA 1
ATOM 536 C C . ASN A 1 73 ? 3.789 10.860 0.377 1.00 89.12 73 ASN A C 1
ATOM 538 O O . ASN A 1 73 ? 4.917 11.340 0.484 1.00 89.12 73 ASN A O 1
ATOM 542 N N . LYS A 1 74 ? 3.381 9.848 1.157 1.00 88.25 74 LYS A N 1
ATOM 543 C CA . LYS A 1 74 ? 4.292 9.102 2.044 1.00 88.25 74 LYS A CA 1
ATOM 544 C C . LYS A 1 74 ? 5.212 8.163 1.265 1.00 88.25 74 LYS A C 1
ATOM 546 O O . LYS A 1 74 ? 6.251 7.766 1.793 1.00 88.25 74 LYS A O 1
ATOM 551 N N . LEU A 1 75 ? 4.833 7.780 0.047 1.00 87.06 75 LEU A N 1
ATOM 552 C CA . LEU A 1 75 ? 5.625 6.888 -0.784 1.00 87.06 75 LEU A CA 1
ATOM 553 C C . LEU A 1 75 ? 6.750 7.675 -1.446 1.00 87.06 75 LEU A C 1
ATOM 555 O O . LEU A 1 75 ? 6.528 8.680 -2.113 1.00 87.06 75 LEU A O 1
ATOM 559 N N . SER A 1 76 ? 7.977 7.201 -1.256 1.00 82.31 76 SER A N 1
ATOM 560 C CA . SER A 1 76 ? 9.159 7.760 -1.898 1.00 82.31 76 SER A CA 1
ATOM 561 C C . SER A 1 76 ? 9.913 6.647 -2.597 1.00 82.31 76 SER A C 1
ATOM 563 O O . S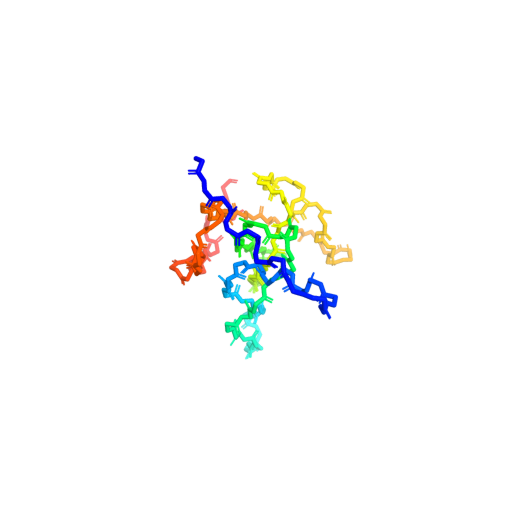ER A 1 76 ? 10.392 5.708 -1.962 1.00 82.31 76 SER A O 1
ATOM 565 N N . PHE A 1 77 ? 10.034 6.776 -3.914 1.00 82.31 77 PHE A N 1
ATOM 566 C CA . PHE A 1 77 ? 10.800 5.867 -4.762 1.00 82.31 77 PHE A CA 1
ATOM 567 C C . PHE A 1 77 ? 12.113 6.521 -5.220 1.00 82.31 77 PHE A C 1
ATOM 569 O O . PHE A 1 77 ? 12.601 6.274 -6.317 1.00 82.31 77 PHE A O 1
ATOM 576 N N . GLY A 1 78 ? 12.699 7.395 -4.395 1.00 79.19 78 GLY A N 1
ATOM 577 C CA . GLY A 1 78 ? 13.947 8.084 -4.730 1.00 79.19 78 GLY A CA 1
ATOM 578 C C . GLY A 1 78 ? 13.794 9.032 -5.925 1.00 79.19 78 GLY A C 1
ATOM 579 O O . GLY A 1 78 ? 12.904 9.876 -5.937 1.00 79.19 78 GLY A O 1
ATOM 580 N N . THR A 1 79 ? 14.683 8.924 -6.918 1.00 73.19 79 THR A N 1
ATOM 581 C CA . THR A 1 79 ? 14.721 9.817 -8.095 1.00 73.19 79 THR A CA 1
ATOM 582 C C . THR A 1 79 ? 13.834 9.365 -9.257 1.00 73.19 79 THR A C 1
ATOM 584 O O . THR A 1 79 ? 13.853 9.999 -10.311 1.00 73.19 79 THR A O 1
ATOM 587 N N . TYR A 1 80 ? 13.086 8.267 -9.114 1.00 74.06 80 TYR A N 1
ATOM 588 C CA . TYR A 1 80 ? 12.199 7.798 -10.175 1.00 74.06 80 TYR A CA 1
ATOM 589 C C . TYR A 1 80 ? 10.957 8.689 -10.282 1.00 74.06 80 TYR A C 1
ATOM 591 O O . TY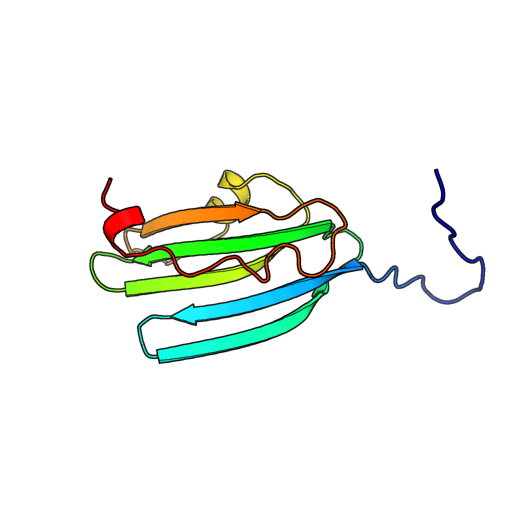R A 1 80 ? 10.246 8.909 -9.297 1.00 74.06 80 TYR A O 1
ATOM 599 N N . ASN A 1 81 ? 10.666 9.154 -11.500 1.00 80.06 81 ASN A N 1
ATOM 600 C CA . ASN A 1 81 ? 9.352 9.705 -11.815 1.00 80.06 81 ASN A CA 1
ATOM 601 C C . ASN A 1 81 ? 8.312 8.606 -11.619 1.00 80.06 81 ASN A C 1
ATOM 603 O O . ASN A 1 81 ? 8.435 7.517 -12.190 1.00 80.06 81 ASN A O 1
ATOM 607 N N . HIS A 1 82 ? 7.308 8.907 -10.806 1.00 85.12 82 HIS A N 1
ATOM 608 C CA . HIS A 1 82 ? 6.274 7.956 -10.457 1.00 85.12 82 HIS A CA 1
ATOM 609 C C . HIS A 1 82 ? 4.899 8.604 -10.463 1.00 85.12 82 HIS A C 1
ATOM 611 O O . HIS A 1 82 ? 4.734 9.776 -10.124 1.00 85.12 82 HIS A O 1
ATOM 617 N N . THR A 1 83 ? 3.909 7.803 -10.829 1.00 88.44 83 THR A N 1
ATOM 618 C CA . THR A 1 83 ? 2.498 8.170 -10.757 1.00 88.44 83 THR A CA 1
ATOM 619 C C . THR A 1 83 ? 1.805 7.121 -9.917 1.00 88.44 83 THR A C 1
ATOM 621 O O . THR A 1 83 ? 1.862 5.937 -10.240 1.00 88.44 83 THR A O 1
ATOM 624 N N . CYS A 1 84 ? 1.173 7.554 -8.830 1.00 90.00 84 CYS A N 1
ATOM 625 C CA . CYS A 1 84 ? 0.515 6.661 -7.892 1.00 90.00 84 CYS A CA 1
ATOM 626 C C . CYS A 1 84 ? -0.980 6.951 -7.802 1.00 90.00 84 CYS A C 1
ATOM 628 O O . CYS A 1 84 ? -1.414 8.102 -7.833 1.00 90.00 84 CYS A O 1
ATOM 630 N N . LEU A 1 85 ? -1.754 5.888 -7.622 1.00 89.69 85 LEU A N 1
ATOM 631 C CA . LEU A 1 85 ? -3.185 5.911 -7.368 1.00 89.69 85 LEU A CA 1
ATOM 632 C C . LEU A 1 85 ? -3.456 5.092 -6.112 1.00 89.69 85 LEU A C 1
ATOM 634 O O . LEU A 1 85 ? -2.946 3.982 -5.976 1.00 89.69 85 LEU A O 1
ATOM 638 N N . ALA A 1 86 ? -4.271 5.626 -5.208 1.00 91.94 86 ALA A N 1
ATOM 639 C CA . ALA A 1 86 ? -4.638 4.946 -3.973 1.00 91.94 86 ALA A CA 1
ATOM 640 C C . ALA A 1 86 ? -6.152 4.755 -3.864 1.00 91.94 86 ALA A C 1
ATOM 642 O O . ALA A 1 86 ? -6.939 5.616 -4.259 1.00 91.94 86 ALA A O 1
ATOM 643 N N . GLN A 1 87 ? -6.543 3.628 -3.278 1.00 93.44 87 GLN A N 1
ATOM 644 C CA . GLN A 1 87 ? -7.902 3.309 -2.864 1.00 93.44 87 GLN A CA 1
ATOM 645 C C . GLN A 1 87 ? -7.916 3.052 -1.361 1.00 93.44 87 GLN A C 1
ATOM 647 O O . GLN A 1 87 ? -6.982 2.472 -0.804 1.00 93.44 87 GLN A O 1
ATOM 652 N N . ILE A 1 88 ? -8.987 3.490 -0.705 1.00 95.00 88 ILE A N 1
ATOM 653 C CA . ILE A 1 88 ? -9.153 3.381 0.742 1.00 95.00 88 ILE A CA 1
ATOM 654 C C . ILE A 1 88 ? -10.477 2.685 1.020 1.00 95.00 88 ILE A C 1
ATOM 656 O O . ILE A 1 88 ? -11.519 3.054 0.478 1.00 95.00 88 ILE A O 1
ATOM 660 N N . GLY A 1 89 ? -10.416 1.663 1.864 1.00 94.19 89 GLY A N 1
ATOM 661 C CA . GLY A 1 89 ? -11.564 0.909 2.331 1.00 94.19 89 GLY A CA 1
ATOM 662 C C . GLY A 1 89 ? -12.362 1.648 3.403 1.00 94.19 89 GLY A C 1
ATOM 663 O O . GLY A 1 89 ? -11.981 2.700 3.919 1.00 94.19 89 GLY A O 1
ATOM 664 N N . GLN A 1 90 ? -13.511 1.083 3.756 1.00 95.12 90 GLN A N 1
ATOM 665 C CA . GLN A 1 90 ? -14.391 1.662 4.764 1.00 95.12 90 GLN A CA 1
ATOM 666 C C . GLN A 1 90 ? -13.739 1.673 6.157 1.00 95.12 90 GLN A C 1
ATOM 668 O O . GLN A 1 90 ? -13.106 0.705 6.579 1.00 95.12 90 GLN A O 1
ATOM 673 N N . LYS A 1 91 ? -13.969 2.759 6.907 1.00 94.94 91 LYS A N 1
ATOM 674 C CA . LYS A 1 91 ? -13.514 2.892 8.296 1.00 94.94 91 LYS A CA 1
ATOM 675 C C . LYS A 1 91 ? -14.019 1.739 9.167 1.00 94.94 91 LYS A C 1
ATOM 677 O O . LYS A 1 91 ? -15.224 1.497 9.214 1.00 94.94 91 LYS A O 1
ATOM 682 N N . GLY A 1 92 ? -13.124 1.100 9.915 1.00 93.69 92 GLY A N 1
ATOM 683 C CA . GLY A 1 92 ? -13.471 0.064 10.890 1.00 93.69 92 GLY A CA 1
ATOM 684 C C . GLY A 1 92 ? -13.886 -1.277 10.274 1.00 93.69 92 GLY A C 1
ATOM 685 O O . GLY A 1 92 ? -14.320 -2.161 11.008 1.00 93.69 92 GLY A O 1
ATOM 686 N N . ALA A 1 93 ? -13.771 -1.440 8.953 1.00 93.94 93 ALA A N 1
ATOM 687 C CA . ALA A 1 93 ? -14.146 -2.666 8.261 1.00 93.94 93 ALA A CA 1
ATOM 688 C C . ALA A 1 93 ? -12.923 -3.560 8.007 1.00 93.94 93 ALA A C 1
ATOM 690 O O . ALA A 1 93 ? -11.978 -3.159 7.320 1.00 93.94 93 ALA A O 1
ATOM 691 N N . ASN A 1 94 ? -12.983 -4.789 8.527 1.00 95.50 94 ASN A N 1
ATOM 692 C CA . ASN A 1 94 ? -11.975 -5.818 8.281 1.00 95.50 94 ASN A CA 1
ATOM 693 C C . ASN A 1 94 ? -11.891 -6.159 6.791 1.00 95.50 94 ASN A C 1
ATOM 695 O O . ASN A 1 94 ? -12.914 -6.296 6.124 1.00 95.50 94 ASN A O 1
ATOM 699 N N . MET A 1 95 ? -10.664 -6.331 6.300 1.00 95.06 95 MET A N 1
ATOM 700 C CA . MET A 1 95 ? -10.335 -6.762 4.941 1.00 95.06 95 MET A CA 1
ATOM 701 C C . MET A 1 95 ? -10.984 -5.894 3.853 1.00 95.06 95 MET A C 1
ATOM 703 O O . MET A 1 95 ? -11.199 -6.339 2.730 1.00 95.06 95 MET A O 1
ATOM 707 N N . SER A 1 96 ? -11.254 -4.619 4.147 1.00 95.31 96 SER A N 1
ATOM 708 C CA . SER A 1 96 ? -11.925 -3.701 3.214 1.00 95.31 96 SER A CA 1
ATOM 709 C C . SER A 1 96 ? -11.123 -3.384 1.944 1.00 95.31 96 SER A C 1
ATOM 711 O O . SER A 1 96 ? -11.668 -2.788 1.019 1.00 95.31 96 SER A O 1
ATOM 713 N N . ASN A 1 97 ? -9.859 -3.815 1.878 1.00 94.69 97 ASN A N 1
ATOM 714 C CA . ASN A 1 97 ? -8.983 -3.738 0.710 1.00 94.69 97 ASN A CA 1
ATOM 715 C C . ASN A 1 97 ? -8.712 -5.099 0.035 1.00 94.69 97 ASN A C 1
ATOM 717 O O . ASN A 1 97 ? -7.839 -5.185 -0.828 1.00 94.69 97 ASN A O 1
ATOM 721 N N . GLU A 1 98 ? -9.410 -6.173 0.412 1.00 92.62 98 GLU A N 1
ATOM 722 C CA . GLU A 1 98 ? -9.155 -7.519 -0.120 1.00 92.62 98 GLU A CA 1
ATOM 723 C C . GLU A 1 98 ? -9.344 -7.589 -1.641 1.00 92.62 98 GLU A C 1
ATOM 725 O O . GLU A 1 98 ? -8.489 -8.126 -2.353 1.00 92.62 98 GLU A O 1
ATOM 730 N N . ALA A 1 99 ? -10.423 -6.970 -2.125 1.00 89.25 99 ALA A N 1
ATOM 731 C CA . ALA A 1 99 ? -10.777 -6.895 -3.538 1.00 89.25 99 ALA A CA 1
ATOM 732 C C . ALA A 1 99 ? -10.021 -5.796 -4.308 1.00 89.25 99 ALA A C 1
ATOM 734 O O . ALA A 1 99 ? -10.207 -5.670 -5.517 1.00 89.25 99 ALA A O 1
ATOM 735 N N . PHE A 1 100 ? -9.180 -4.989 -3.644 1.00 88.75 100 PHE A N 1
ATOM 736 C CA . PHE A 1 100 ? -8.395 -3.968 -4.335 1.00 88.75 100 PHE A CA 1
ATOM 737 C C . PHE A 1 100 ? -7.299 -4.651 -5.154 1.00 88.75 100 PHE A C 1
ATOM 739 O O . PHE A 1 100 ? -6.370 -5.265 -4.611 1.00 88.75 100 PHE A O 1
ATOM 746 N N . ALA A 1 101 ? -7.463 -4.567 -6.470 1.00 75.12 101 ALA A N 1
ATOM 747 C CA . ALA A 1 101 ? -6.651 -5.252 -7.459 1.00 75.12 101 ALA A CA 1
ATOM 748 C C . ALA A 1 101 ? -5.620 -4.323 -8.106 1.00 75.12 101 ALA A C 1
ATOM 750 O O . ALA A 1 101 ? -5.640 -3.106 -7.926 1.00 75.12 101 ALA A O 1
ATOM 751 N N . PHE A 1 102 ? -4.714 -4.951 -8.854 1.00 67.00 102 PHE A N 1
ATOM 752 C CA . PHE A 1 102 ? -3.688 -4.296 -9.651 1.00 67.00 102 PHE A CA 1
ATOM 753 C C .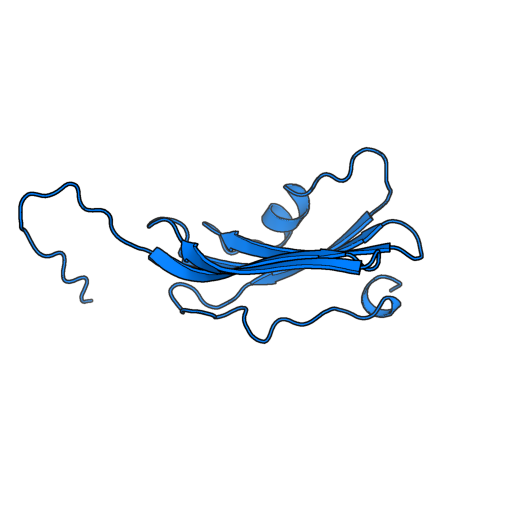 PHE A 1 102 ? -4.348 -3.402 -10.719 1.00 67.00 102 PHE A C 1
ATOM 755 O O . PHE A 1 102 ? -5.104 -3.935 -11.532 1.00 67.00 102 PHE A O 1
ATOM 762 N N . PRO A 1 103 ? -4.106 -2.081 -10.733 1.00 66.75 103 PRO A N 1
ATOM 763 C CA . PRO A 1 103 ? -4.445 -1.248 -11.880 1.00 66.75 103 PRO A CA 1
ATOM 764 C C . PRO A 1 103 ? -3.598 -1.669 -13.088 1.00 66.75 103 PRO A C 1
ATOM 766 O O . PRO A 1 103 ? -2.433 -2.051 -12.941 1.00 66.75 103 PRO A O 1
ATOM 769 N N . GLU A 1 104 ? -4.172 -1.619 -14.286 1.00 67.25 104 GLU A N 1
ATOM 770 C CA . GLU A 1 104 ? -3.415 -1.862 -15.513 1.00 67.25 104 GLU A CA 1
ATOM 771 C C . GLU A 1 104 ? -2.491 -0.666 -15.792 1.00 67.25 104 GLU A C 1
ATOM 773 O O . GLU A 1 104 ? -2.773 0.456 -15.377 1.00 67.25 104 GLU A O 1
ATOM 778 N N . LEU A 1 105 ? -1.387 -0.856 -16.528 1.00 61.69 105 LEU A N 1
ATOM 779 C CA . LEU A 1 105 ? -0.466 0.248 -16.866 1.00 61.69 105 LEU A CA 1
ATOM 780 C C . LEU A 1 105 ? -1.205 1.444 -17.506 1.00 61.69 105 LEU A C 1
ATOM 782 O O . LEU A 1 105 ? -0.888 2.601 -17.239 1.00 61.69 105 LEU A O 1
ATOM 786 N N . ASN A 1 106 ? -2.245 1.157 -18.294 1.00 62.16 106 ASN A N 1
ATOM 787 C CA . ASN A 1 106 ? -3.104 2.152 -18.938 1.00 62.16 106 ASN A CA 1
ATOM 788 C C . ASN A 1 106 ? -3.876 3.045 -17.951 1.00 62.16 106 ASN A C 1
ATOM 790 O O . ASN A 1 106 ? -4.299 4.138 -18.330 1.00 62.16 106 ASN A O 1
ATOM 794 N N . ASP A 1 107 ? -4.054 2.619 -16.700 1.00 65.75 107 ASP A N 1
ATOM 795 C CA . ASP A 1 107 ? -4.708 3.421 -15.665 1.00 65.75 107 ASP A CA 1
ATOM 796 C C . ASP A 1 107 ? -3.822 4.576 -15.171 1.00 65.75 107 ASP A C 1
ATOM 798 O O . ASP A 1 107 ? -4.341 5.544 -14.618 1.00 65.75 107 ASP A O 1
ATOM 802 N N . PHE A 1 108 ? -2.508 4.516 -15.424 1.00 62.53 108 PHE A N 1
ATOM 803 C CA . PHE A 1 108 ? -1.535 5.548 -15.043 1.00 62.53 108 PHE A CA 1
ATOM 804 C C . PHE A 1 108 ? -1.133 6.493 -16.186 1.00 62.53 108 PHE A C 1
ATOM 806 O O . PHE A 1 108 ? -0.491 7.506 -15.930 1.00 62.53 108 PHE A O 1
ATOM 813 N N . LEU A 1 109 ? -1.488 6.175 -17.436 1.00 57.88 109 LEU A N 1
ATOM 814 C CA . LEU A 1 109 ? -1.062 6.905 -18.643 1.00 57.88 109 LEU A CA 1
ATOM 815 C C . LEU A 1 109 ? -2.089 7.946 -19.143 1.00 57.88 109 LEU A C 1
ATOM 817 O O . LEU A 1 109 ? -2.019 8.358 -20.302 1.00 57.88 109 LEU A O 1
ATOM 821 N N . LYS A 1 110 ? -3.062 8.337 -18.310 1.00 54.38 110 LYS A N 1
ATOM 822 C CA . LYS A 1 110 ? -4.115 9.310 -18.659 1.00 54.38 110 LYS A CA 1
ATOM 823 C C . LYS A 1 110 ? -3.726 10.750 -18.357 1.00 54.38 110 LYS A C 1
ATOM 825 O O . LYS A 1 110 ? -3.119 10.985 -17.291 1.00 54.38 110 LYS A O 1
#

Foldseek 3Di:
DDDPPDDDDDPPQQWAAWEWFWKDKPVGDTDIDTDIDGNLQFKWKWKWKDFPQPMIMIGIDGHNDDDQVVVVVVDDPDPTDMDMDMDMADGRDHHRCVPVDHDDSVVRVD

Radius of gyration: 16.11 Å; chains: 1; bounding box: 38×24×53 Å

Organism: NCBI:txid157864

pLDDT: mean 82.44, std 16.4, range [41.75, 96.5]